Protein AF-A0A7S3F4X2-F1 (afdb_monomer)

Radius of gyration: 17.71 Å; Cα contacts (8 Å, |Δi|>4): 52; chains: 1; bounding box: 39×38×37 Å

Organism: NCBI:txid676789

pLDDT: mean 93.76, std 6.15, range [56.31, 98.5]

InterPro domains:
  IPR036928 Amidase signature (AS) superfamily [G3DSA:3.90.1300.10] (1-113)
  IPR036928 Amidase signature (AS) superfamily [SSF75304] (14-110)

Solvent-accessible surface area (backbone atoms only — not comparable to full-atom values): 7152 Å² total; per-residue (Å²): 132,56,72,41,83,74,38,46,66,55,53,73,76,57,67,66,91,64,58,92,72,50,54,61,49,51,55,50,39,47,55,49,69,71,36,60,71,60,48,52,52,52,50,56,50,40,53,54,53,26,54,53,50,53,62,72,34,51,96,79,50,79,89,86,74,71,75,56,84,63,71,84,76,61,96,81,54,55,67,74,60,47,49,54,51,47,55,52,31,43,69,53,58,43,56,32,70,68,48,75,46,90,82,86,87,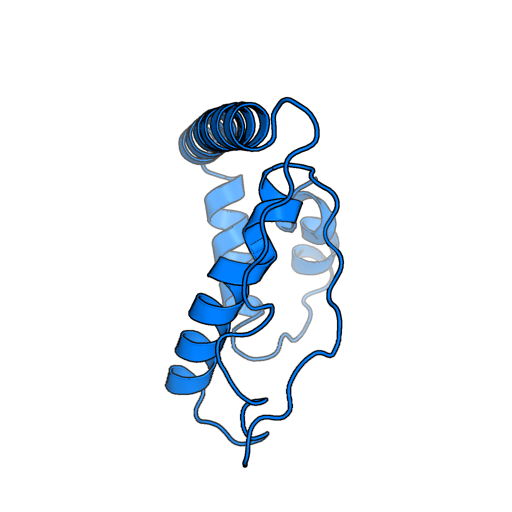76,96,83,77,85,72,84,134

Structure (mmCIF, N/CA/C/O backbone):
data_AF-A0A7S3F4X2-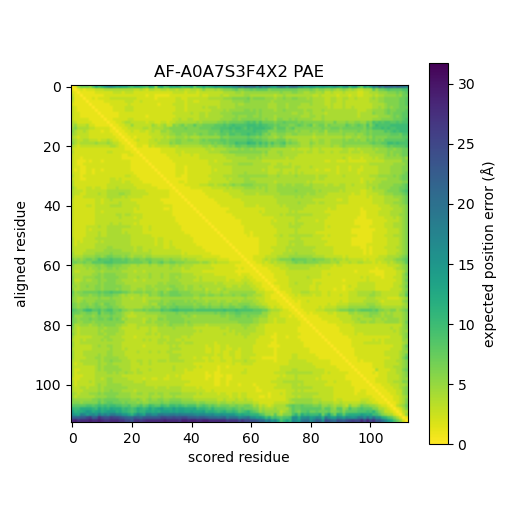F1
#
_entry.id   AF-A0A7S3F4X2-F1
#
loop_
_atom_site.group_PDB
_atom_site.id
_atom_site.type_symbol
_atom_site.label_atom_id
_atom_site.label_alt_id
_atom_site.label_comp_id
_atom_site.label_asym_id
_atom_site.label_entity_id
_atom_site.label_seq_id
_atom_site.pdbx_PDB_ins_code
_atom_site.Cartn_x
_atom_site.Cartn_y
_atom_site.Cartn_z
_atom_site.occupancy
_atom_site.B_iso_or_equiv
_atom_site.auth_seq_id
_atom_site.auth_comp_id
_atom_site.auth_asym_id
_atom_site.auth_atom_id
_atom_site.pdbx_PDB_model_num
ATOM 1 N N . ASN A 1 1 ? 12.202 4.397 -1.291 1.00 62.78 1 ASN A N 1
ATOM 2 C CA . ASN A 1 1 ? 12.490 3.972 -2.674 1.00 62.78 1 ASN A CA 1
ATOM 3 C C . ASN A 1 1 ? 11.342 3.111 -3.159 1.00 62.78 1 ASN A C 1
ATOM 5 O O . ASN A 1 1 ? 10.910 2.245 -2.411 1.00 62.78 1 ASN A O 1
ATOM 9 N N . GLU A 1 2 ? 10.812 3.423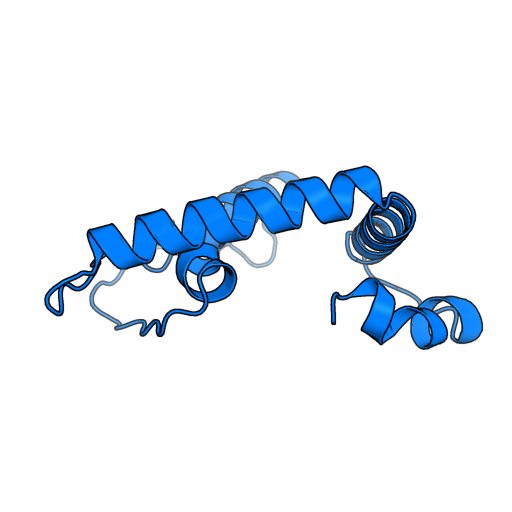 -4.342 1.00 92.69 2 GLU A N 1
ATOM 10 C CA . GLU A 1 2 ? 9.734 2.668 -5.000 1.00 92.69 2 GLU A CA 1
ATOM 11 C C . GLU A 1 2 ? 10.289 1.386 -5.649 1.00 92.69 2 GLU A C 1
ATOM 13 O O . GLU A 1 2 ? 11.497 1.282 -5.876 1.00 92.69 2 GLU A O 1
ATOM 18 N N . VAL A 1 3 ? 9.415 0.427 -5.980 1.00 94.19 3 VAL A N 1
ATOM 19 C CA . VAL A 1 3 ? 9.816 -0.933 -6.396 1.00 94.19 3 VAL A CA 1
ATOM 20 C C . VAL A 1 3 ? 10.788 -0.947 -7.582 1.00 94.19 3 VAL A C 1
ATOM 22 O O . VAL A 1 3 ? 11.791 -1.656 -7.535 1.00 94.19 3 VAL A O 1
ATOM 25 N N . TRP A 1 4 ? 10.549 -0.127 -8.612 1.00 95.81 4 TRP A N 1
ATOM 26 C CA . TRP A 1 4 ? 11.420 -0.077 -9.788 1.00 95.81 4 TRP A CA 1
ATOM 27 C C . TRP A 1 4 ? 12.813 0.444 -9.427 1.00 95.81 4 TRP A C 1
ATOM 29 O O . TRP A 1 4 ? 13.810 -0.222 -9.686 1.00 95.81 4 TRP A O 1
ATOM 39 N N . GLY A 1 5 ? 12.888 1.574 -8.718 1.00 94.06 5 GLY A N 1
ATOM 40 C CA . GLY A 1 5 ? 14.166 2.146 -8.284 1.00 94.06 5 GLY A CA 1
ATOM 41 C C . GLY A 1 5 ? 14.978 1.219 -7.370 1.00 94.06 5 GLY A C 1
ATOM 42 O O . GLY A 1 5 ? 16.200 1.314 -7.342 1.00 94.06 5 GLY A O 1
ATOM 43 N N . CYS A 1 6 ? 14.322 0.306 -6.645 1.00 95.94 6 CYS A N 1
ATOM 44 C CA . CYS A 1 6 ? 14.990 -0.717 -5.837 1.00 95.94 6 CYS A CA 1
ATOM 45 C C . CYS A 1 6 ? 15.505 -1.914 -6.645 1.00 95.94 6 CYS A C 1
ATOM 47 O O . CYS A 1 6 ? 16.517 -2.499 -6.266 1.00 95.94 6 CYS A O 1
ATOM 49 N N . HIS A 1 7 ? 14.801 -2.313 -7.705 1.00 95.88 7 HIS A N 1
ATOM 50 C CA . HIS A 1 7 ? 15.004 -3.614 -8.349 1.00 95.88 7 HIS A CA 1
ATOM 51 C C . HIS A 1 7 ? 15.411 -3.542 -9.825 1.00 95.88 7 HIS A C 1
ATOM 53 O O . HIS A 1 7 ? 15.645 -4.593 -10.414 1.00 95.88 7 HIS A O 1
ATOM 59 N N . GLN A 1 8 ? 15.549 -2.351 -10.415 1.00 95.25 8 GLN A N 1
ATOM 60 C CA . GLN A 1 8 ? 15.868 -2.180 -11.840 1.00 95.25 8 GLN A CA 1
ATOM 61 C C . GLN A 1 8 ? 17.082 -3.003 -12.301 1.00 95.25 8 GLN A C 1
ATOM 63 O O . GLN A 1 8 ? 16.953 -3.748 -13.261 1.00 95.25 8 GLN A O 1
ATOM 68 N N . CYS A 1 9 ? 18.208 -2.995 -11.574 1.00 95.88 9 CYS A N 1
ATOM 69 C CA . CYS A 1 9 ? 19.387 -3.787 -11.957 1.00 95.88 9 CYS A CA 1
ATOM 70 C C . CYS A 1 9 ? 19.096 -5.294 -11.953 1.00 95.88 9 CYS A C 1
ATOM 72 O O . CYS A 1 9 ? 19.482 -6.002 -12.873 1.00 95.88 9 CYS A O 1
ATOM 74 N N . PHE A 1 10 ? 18.367 -5.795 -10.949 1.00 95.00 10 PHE A N 1
ATOM 75 C CA . PHE A 1 10 ? 17.986 -7.209 -10.894 1.00 95.00 10 PHE A CA 1
ATOM 76 C C . PHE A 1 10 ? 17.095 -7.606 -12.077 1.00 95.00 10 PHE A C 1
ATOM 78 O O . PHE A 1 10 ? 17.255 -8.695 -12.620 1.00 95.00 10 PHE A O 1
ATOM 85 N N . VAL A 1 11 ? 16.165 -6.733 -12.467 1.00 94.75 11 VAL A N 1
ATOM 86 C CA . VAL A 1 11 ? 15.243 -6.998 -13.574 1.00 94.75 11 VAL A CA 1
ATOM 87 C C . VAL A 1 11 ? 15.953 -6.898 -14.925 1.00 94.75 11 VAL A C 1
ATOM 89 O O . VAL A 1 11 ? 15.790 -7.785 -15.753 1.00 94.75 11 VAL A O 1
ATOM 92 N N . GLU A 1 12 ? 16.740 -5.846 -15.150 1.00 94.00 12 GLU A N 1
ATOM 93 C CA . GLU A 1 12 ? 17.340 -5.555 -16.458 1.00 94.00 12 GLU A CA 1
ATOM 94 C C . GLU A 1 12 ? 18.599 -6.378 -16.740 1.00 94.00 12 GLU A C 1
ATOM 96 O O . GLU A 1 12 ? 18.800 -6.817 -17.869 1.00 94.00 12 GLU A O 1
ATOM 101 N N . GLU A 1 13 ? 19.440 -6.615 -15.732 1.00 95.81 13 GLU A N 1
ATOM 102 C CA . GLU A 1 13 ? 20.686 -7.374 -15.902 1.00 95.81 13 GLU A CA 1
ATOM 103 C C . GLU A 1 13 ? 20.486 -8.869 -15.631 1.00 95.81 13 GLU A C 1
ATOM 105 O O . GLU A 1 13 ? 21.177 -9.707 -16.210 1.00 95.81 13 GLU A O 1
ATOM 110 N N . GLY A 1 14 ? 19.560 -9.213 -14.730 1.00 93.69 14 GLY A N 1
ATOM 111 C CA . GLY A 1 14 ? 19.351 -10.585 -14.269 1.00 93.69 14 GLY A CA 1
ATOM 112 C C . GLY A 1 14 ? 18.394 -11.424 -15.116 1.00 93.69 14 GLY A C 1
ATOM 113 O O . GLY A 1 14 ? 18.332 -12.631 -14.889 1.00 93.69 14 GLY A O 1
ATOM 114 N N . ASP A 1 15 ? 17.642 -10.804 -16.034 1.00 90.00 15 ASP A N 1
ATOM 115 C CA . ASP A 1 15 ? 16.602 -11.425 -16.880 1.00 90.00 15 ASP A CA 1
ATOM 116 C C . ASP A 1 15 ? 15.789 -12.535 -16.165 1.00 90.00 15 ASP A C 1
ATOM 118 O O . ASP A 1 15 ? 15.779 -13.710 -16.561 1.00 90.00 15 ASP A O 1
ATOM 122 N N . PRO A 1 16 ? 15.155 -12.218 -15.020 1.00 94.12 16 PRO A N 1
ATOM 123 C CA . PRO A 1 16 ? 14.483 -1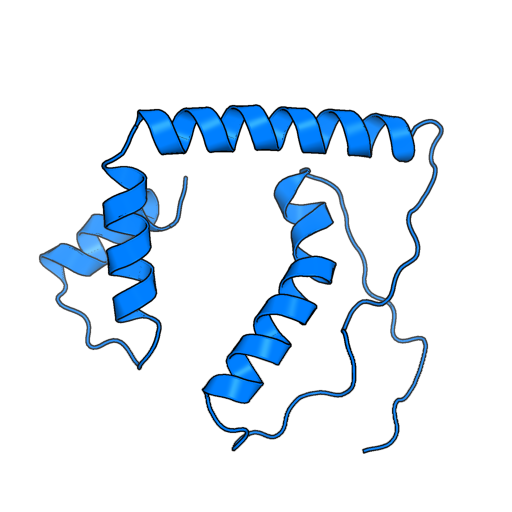3.223 -14.215 1.00 94.12 16 PRO A CA 1
ATOM 124 C C . PRO A 1 16 ? 13.200 -13.722 -14.891 1.00 94.12 16 PRO A C 1
ATOM 126 O O . PRO A 1 16 ? 12.362 -12.957 -15.367 1.00 94.12 16 PRO A O 1
ATOM 129 N N . ARG A 1 17 ? 12.962 -15.037 -14.817 1.00 95.19 17 ARG A N 1
ATOM 130 C CA . ARG A 1 17 ? 11.668 -15.622 -15.196 1.00 95.19 17 ARG A CA 1
ATOM 131 C C . ARG A 1 17 ? 10.613 -15.340 -14.130 1.00 95.19 17 ARG A C 1
ATOM 133 O O . ARG A 1 17 ? 10.542 -16.035 -13.116 1.00 95.19 17 ARG A O 1
ATOM 140 N N . PHE A 1 18 ? 9.774 -14.341 -14.380 1.00 94.19 18 PHE A N 1
ATOM 141 C CA . PHE A 1 18 ? 8.645 -14.008 -13.519 1.00 94.19 18 PHE A CA 1
ATOM 142 C C . PHE A 1 18 ? 7.403 -14.853 -13.805 1.00 94.19 18 PHE A C 1
ATOM 144 O O . PHE A 1 18 ? 7.136 -15.258 -14.935 1.00 94.19 18 PHE A O 1
ATOM 151 N N . GLY A 1 19 ? 6.615 -15.088 -12.754 1.00 89.81 19 GLY A N 1
ATOM 152 C CA . GLY A 1 19 ? 5.268 -15.624 -12.903 1.00 89.81 19 GLY A CA 1
ATOM 153 C C . GLY A 1 19 ? 4.297 -14.589 -13.496 1.00 89.81 19 GLY A C 1
ATOM 154 O O . GLY A 1 19 ? 4.588 -13.385 -13.471 1.00 89.81 19 GLY A O 1
ATOM 155 N N . PRO A 1 20 ? 3.122 -15.036 -13.974 1.00 84.12 20 PRO A N 1
ATOM 156 C CA . PRO A 1 20 ? 2.096 -14.150 -14.519 1.00 84.12 20 PRO A CA 1
ATOM 157 C C . PRO A 1 20 ? 1.694 -13.050 -13.530 1.00 84.12 20 PRO A C 1
ATOM 159 O O . PRO A 1 20 ? 1.522 -13.302 -12.333 1.00 84.12 20 PRO A O 1
ATOM 162 N N . GLY A 1 21 ? 1.535 -11.827 -14.023 1.00 86.88 21 GLY A N 1
ATOM 163 C CA . GLY A 1 21 ? 1.173 -10.645 -13.245 1.00 86.88 21 GLY A CA 1
ATOM 164 C C . GLY A 1 21 ? 2.346 -9.954 -12.546 1.00 86.88 21 GLY A C 1
ATOM 165 O O . GLY A 1 21 ? 2.179 -8.824 -12.098 1.00 86.88 21 GLY A O 1
ATOM 166 N N . ILE A 1 22 ? 3.517 -10.585 -12.401 1.00 92.56 22 ILE A N 1
ATOM 167 C CA . ILE A 1 22 ? 4.699 -9.928 -11.812 1.00 92.56 22 ILE A CA 1
ATOM 168 C C . ILE A 1 22 ? 5.499 -9.191 -12.884 1.00 92.56 22 ILE A C 1
ATOM 170 O O . ILE A 1 22 ? 5.880 -8.044 -12.656 1.00 92.56 22 ILE A O 1
ATOM 174 N N . CYS A 1 23 ? 5.693 -9.809 -14.053 1.00 91.88 23 CYS A N 1
ATOM 175 C CA . CYS A 1 23 ? 6.349 -9.163 -15.191 1.00 91.88 23 CYS A CA 1
ATOM 176 C C . CYS A 1 23 ? 5.615 -7.868 -15.574 1.00 91.88 23 CYS A C 1
ATOM 178 O O . CYS A 1 23 ? 6.209 -6.796 -15.596 1.00 91.88 23 CYS A O 1
ATOM 180 N N . GLU A 1 24 ? 4.293 -7.941 -15.723 1.00 92.81 24 GLU A N 1
ATOM 181 C CA . GLU A 1 24 ? 3.434 -6.814 -16.087 1.00 92.81 24 GLU A CA 1
ATOM 182 C C . GLU A 1 24 ? 3.469 -5.693 -15.039 1.00 92.81 24 GLU A C 1
ATOM 184 O O . GLU A 1 24 ? 3.405 -4.514 -15.383 1.00 92.81 24 GLU A O 1
ATOM 189 N N . ARG A 1 25 ? 3.603 -6.036 -13.749 1.00 93.62 25 ARG A N 1
ATOM 190 C CA . ARG A 1 25 ? 3.728 -5.043 -12.670 1.00 93.62 25 ARG A CA 1
ATOM 191 C C . ARG A 1 25 ? 5.091 -4.354 -12.673 1.00 93.62 25 ARG A C 1
ATOM 193 O O . ARG A 1 25 ? 5.140 -3.164 -12.373 1.00 93.62 25 ARG A O 1
ATOM 200 N N . PHE A 1 26 ? 6.173 -5.052 -13.021 1.00 95.88 26 PHE A N 1
ATOM 201 C CA . PHE A 1 26 ? 7.484 -4.418 -13.194 1.00 95.88 26 PHE A CA 1
ATOM 202 C C . PHE A 1 26 ? 7.521 -3.514 -14.427 1.00 95.88 26 PHE A C 1
ATOM 204 O O . PHE A 1 26 ? 7.999 -2.389 -14.308 1.00 95.88 26 PHE A O 1
ATOM 211 N N . GLU A 1 27 ? 6.944 -3.937 -15.553 1.00 94.12 27 GLU A N 1
ATOM 212 C CA . GLU A 1 27 ? 6.813 -3.090 -16.748 1.00 94.12 27 GLU A CA 1
ATOM 213 C C . GLU A 1 27 ? 5.983 -1.831 -16.463 1.00 94.12 27 GLU A C 1
ATOM 215 O O . GLU A 1 27 ? 6.385 -0.716 -16.796 1.00 94.12 27 GLU A O 1
ATOM 220 N N . MET A 1 28 ? 4.860 -1.978 -15.751 1.00 95.50 28 MET A N 1
ATOM 221 C CA . MET A 1 28 ? 4.068 -0.838 -15.285 1.00 95.50 28 MET A CA 1
ATOM 222 C C . MET A 1 28 ? 4.887 0.080 -14.370 1.00 95.50 28 MET A C 1
ATOM 224 O O . MET A 1 28 ? 4.896 1.294 -14.567 1.00 95.50 28 MET A O 1
ATOM 228 N N . ALA A 1 29 ? 5.585 -0.481 -13.379 1.00 96.19 29 ALA A N 1
ATOM 229 C CA . ALA A 1 29 ? 6.392 0.294 -12.441 1.00 96.19 29 ALA A CA 1
ATOM 230 C C . ALA A 1 29 ? 7.537 1.042 -13.140 1.00 96.19 29 ALA A C 1
ATOM 232 O O . ALA A 1 29 ? 7.805 2.189 -12.788 1.00 96.19 29 ALA A O 1
ATOM 233 N N . LYS A 1 30 ? 8.171 0.427 -14.147 1.00 96.00 30 LYS A N 1
ATOM 234 C CA . LYS A 1 30 ? 9.172 1.061 -15.012 1.00 96.00 30 LYS A CA 1
ATOM 235 C C . LYS A 1 30 ? 8.577 2.240 -15.778 1.00 96.00 30 LYS A C 1
ATOM 237 O O . LYS A 1 30 ? 9.153 3.324 -15.761 1.00 96.00 30 LYS A O 1
ATOM 242 N N . GLY A 1 31 ? 7.410 2.049 -16.398 1.00 96.38 31 GLY A N 1
ATOM 243 C CA . GLY A 1 31 ? 6.701 3.105 -17.124 1.00 96.38 31 GLY A CA 1
ATOM 244 C C . GLY A 1 31 ? 6.336 4.291 -16.230 1.00 96.38 31 GLY A C 1
ATOM 245 O O . GLY A 1 31 ? 6.622 5.431 -16.578 1.00 96.38 31 GLY A O 1
ATOM 246 N N . VAL A 1 32 ? 5.786 4.025 -15.041 1.00 96.31 32 VAL A N 1
ATOM 247 C CA . VAL A 1 32 ? 5.472 5.071 -14.053 1.00 96.31 32 VAL A CA 1
ATOM 248 C C . VAL A 1 32 ? 6.738 5.786 -13.585 1.00 96.31 32 VAL A C 1
ATOM 250 O O . VAL A 1 32 ? 6.751 7.008 -13.512 1.00 96.31 32 VAL A O 1
ATOM 253 N N . ALA A 1 33 ? 7.815 5.054 -13.291 1.00 94.69 33 ALA A N 1
ATOM 254 C CA . ALA A 1 33 ? 9.071 5.652 -12.838 1.00 94.69 33 ALA A CA 1
ATOM 255 C C . ALA A 1 33 ? 9.725 6.556 -13.897 1.00 94.69 33 ALA A C 1
ATOM 257 O O . ALA A 1 33 ? 10.448 7.482 -13.534 1.00 94.69 33 ALA A O 1
ATOM 258 N N . ALA A 1 34 ? 9.475 6.298 -15.183 1.00 95.81 34 ALA A N 1
ATOM 259 C CA . ALA A 1 34 ? 9.945 7.136 -16.281 1.00 95.81 34 ALA A CA 1
ATOM 260 C C . ALA A 1 34 ? 9.100 8.415 -16.477 1.00 95.81 34 ALA A C 1
ATOM 262 O O . ALA A 1 34 ? 9.585 9.373 -17.080 1.00 95.81 34 ALA A O 1
ATOM 263 N N . ASP A 1 35 ? 7.866 8.459 -15.964 1.00 97.19 35 ASP A N 1
ATOM 264 C CA . ASP A 1 35 ? 6.948 9.597 -16.081 1.00 97.19 35 ASP A CA 1
ATOM 265 C C . ASP A 1 35 ? 6.994 10.479 -14.821 1.00 97.19 35 ASP A C 1
ATOM 267 O O . ASP A 1 35 ? 6.199 10.350 -13.885 1.00 97.19 35 ASP A O 1
ATOM 271 N N . GLN A 1 36 ? 7.971 11.393 -14.784 1.00 95.50 36 GLN A N 1
ATOM 272 C CA . GLN A 1 36 ? 8.188 12.261 -13.624 1.00 95.50 36 GLN A CA 1
ATOM 273 C C . GLN A 1 36 ? 6.954 13.108 -13.243 1.00 95.50 36 GLN A C 1
ATOM 275 O O . GLN A 1 36 ? 6.659 13.180 -12.047 1.00 95.50 36 GLN A O 1
ATOM 280 N N . PRO A 1 37 ? 6.211 13.735 -14.181 1.00 97.69 37 PRO A N 1
ATOM 281 C CA . PRO A 1 37 ? 4.964 14.428 -13.854 1.00 97.69 37 PRO A CA 1
ATOM 282 C C . PRO A 1 37 ? 3.951 13.561 -13.097 1.00 97.69 37 PRO A C 1
ATOM 284 O O . PRO A 1 37 ? 3.429 14.002 -12.071 1.00 97.69 37 PRO A O 1
ATOM 287 N N . VAL A 1 38 ? 3.717 12.322 -13.544 1.00 96.50 38 VAL A N 1
ATOM 288 C CA . VAL A 1 38 ? 2.795 11.388 -12.875 1.00 96.50 38 VAL A CA 1
ATOM 289 C C . VAL A 1 38 ? 3.278 11.047 -11.464 1.00 96.50 38 VAL A C 1
ATOM 291 O O . VAL A 1 38 ? 2.482 11.011 -10.521 1.00 96.50 38 VAL A O 1
ATOM 294 N N . VAL A 1 39 ? 4.585 10.833 -11.288 1.00 96.38 39 VAL A N 1
ATOM 295 C CA . VAL A 1 39 ? 5.181 10.556 -9.972 1.00 96.38 39 VAL A CA 1
ATOM 296 C C . VAL A 1 39 ? 4.980 11.728 -9.010 1.00 96.38 39 VAL A C 1
ATOM 298 O O . VAL A 1 39 ? 4.596 11.514 -7.856 1.00 96.38 39 VAL A O 1
ATOM 301 N N . GLU A 1 40 ? 5.216 12.961 -9.457 1.00 97.44 40 GLU A N 1
ATOM 302 C CA . GLU A 1 40 ? 5.044 14.147 -8.612 1.00 97.44 40 GLU A CA 1
ATOM 303 C C . GLU A 1 40 ? 3.574 14.411 -8.268 1.00 97.44 40 GLU A C 1
ATOM 305 O O . GLU A 1 40 ? 3.261 14.707 -7.110 1.00 97.44 40 GLU A O 1
ATOM 310 N N . GLU A 1 41 ? 2.650 14.214 -9.214 1.00 98.06 41 GLU A N 1
ATOM 311 C CA . GLU A 1 41 ? 1.211 14.297 -8.939 1.00 98.06 41 GLU A CA 1
ATOM 312 C C . GLU A 1 41 ? 0.788 13.269 -7.877 1.00 98.06 41 GLU A C 1
ATOM 314 O O . GLU A 1 41 ? 0.117 13.607 -6.895 1.00 98.06 41 GLU A O 1
ATOM 319 N N . ALA A 1 42 ? 1.224 12.015 -8.024 1.00 97.06 42 ALA A N 1
ATOM 320 C CA . ALA A 1 42 ? 0.914 10.952 -7.074 1.00 97.06 42 ALA A CA 1
ATOM 321 C C . ALA A 1 42 ? 1.479 11.244 -5.672 1.00 97.06 42 ALA A C 1
ATOM 323 O O . ALA A 1 42 ? 0.797 11.005 -4.670 1.00 97.06 42 ALA A O 1
ATOM 324 N N . ARG A 1 43 ? 2.692 11.809 -5.582 1.00 97.12 43 ARG A N 1
ATOM 325 C CA . ARG A 1 43 ? 3.297 12.250 -4.313 1.00 97.12 43 ARG A CA 1
ATOM 326 C C . ARG A 1 43 ? 2.483 13.362 -3.659 1.00 97.12 43 ARG A C 1
ATOM 328 O O . ARG A 1 43 ? 2.134 13.235 -2.488 1.00 97.12 43 ARG A O 1
ATOM 335 N N . ALA A 1 44 ? 2.118 14.404 -4.406 1.00 98.25 44 ALA A N 1
ATOM 336 C CA . ALA A 1 44 ? 1.298 15.499 -3.887 1.00 98.25 44 ALA A CA 1
ATOM 337 C C . ALA A 1 44 ? -0.073 15.003 -3.390 1.00 98.25 44 ALA A C 1
ATOM 339 O O . ALA A 1 44 ? -0.554 15.391 -2.318 1.00 98.25 44 ALA A O 1
ATOM 340 N N . ARG A 1 45 ? -0.685 14.073 -4.131 1.00 98.31 45 ARG A N 1
ATOM 341 C CA . ARG A 1 45 ? -1.940 13.433 -3.732 1.00 98.31 45 ARG A CA 1
ATOM 342 C C . ARG A 1 45 ? -1.781 12.598 -2.462 1.00 98.31 45 ARG A C 1
ATOM 344 O O . ARG A 1 45 ? -2.658 12.659 -1.600 1.00 98.31 45 ARG A O 1
ATOM 351 N N . ARG A 1 46 ? -0.676 11.862 -2.307 1.00 98.06 46 ARG A N 1
ATOM 352 C CA . ARG A 1 46 ? -0.374 11.118 -1.074 1.00 98.06 46 ARG A CA 1
ATOM 353 C C . ARG A 1 46 ? -0.298 12.048 0.135 1.00 98.06 46 ARG A C 1
ATOM 355 O O . ARG A 1 46 ? -0.932 11.750 1.143 1.00 98.06 46 ARG A O 1
ATOM 362 N N . GLU A 1 47 ? 0.396 13.180 0.033 1.00 98.38 47 GLU A N 1
ATOM 363 C CA . GLU A 1 47 ? 0.487 14.133 1.150 1.00 98.38 47 GLU A CA 1
ATOM 364 C C . GLU A 1 47 ? -0.883 14.732 1.511 1.00 98.38 47 GLU A C 1
ATOM 366 O O . GLU A 1 47 ? -1.209 14.883 2.688 1.00 98.38 47 GLU A O 1
ATOM 371 N N . THR A 1 48 ? -1.743 14.972 0.516 1.00 98.50 48 THR A N 1
ATOM 372 C CA . THR A 1 48 ? -3.131 15.408 0.754 1.00 98.50 48 THR A CA 1
ATOM 373 C C . THR A 1 48 ? -3.940 14.354 1.518 1.00 98.50 48 THR A C 1
ATOM 375 O O . THR A 1 48 ? -4.671 14.677 2.457 1.00 98.50 48 THR A O 1
ATOM 378 N N . ILE A 1 49 ? -3.816 13.078 1.135 1.00 98.38 49 ILE A N 1
ATOM 379 C CA . ILE A 1 49 ? -4.497 11.963 1.808 1.00 98.38 49 ILE A CA 1
ATOM 380 C C . ILE A 1 49 ? -3.983 11.813 3.244 1.00 98.38 49 ILE A C 1
ATOM 382 O O . ILE A 1 49 ? -4.787 11.667 4.166 1.00 98.38 49 ILE A O 1
ATOM 386 N N . ARG A 1 50 ? -2.664 11.905 3.439 1.00 98.38 50 ARG A N 1
ATOM 387 C CA . ARG A 1 50 ? -2.026 11.839 4.754 1.00 98.38 50 ARG A CA 1
ATOM 388 C C . ARG A 1 50 ? -2.538 12.935 5.685 1.00 98.38 50 ARG A C 1
ATOM 390 O O . ARG A 1 50 ? -3.039 12.618 6.756 1.00 98.38 50 ARG A O 1
ATOM 397 N N . ALA A 1 51 ? -2.519 14.193 5.241 1.00 98.31 51 ALA A N 1
ATOM 398 C CA . ALA A 1 51 ? -3.008 15.319 6.036 1.00 98.31 51 ALA A CA 1
ATOM 399 C C . ALA A 1 51 ? -4.481 15.145 6.448 1.00 98.31 51 ALA A C 1
ATOM 401 O O . ALA A 1 51 ? -4.862 15.443 7.581 1.00 98.31 51 ALA A O 1
ATOM 402 N N . ARG A 1 52 ? -5.317 14.612 5.547 1.00 98.25 52 ARG A N 1
ATOM 403 C CA . ARG A 1 52 ? -6.713 14.286 5.864 1.00 98.25 52 ARG A CA 1
ATOM 404 C C . ARG A 1 52 ? -6.820 13.198 6.933 1.00 98.25 52 ARG A C 1
ATOM 406 O O . ARG A 1 52 ? -7.655 13.320 7.825 1.00 98.25 52 ARG A O 1
ATOM 413 N N . MET A 1 53 ? -6.024 12.136 6.834 1.00 98.00 53 MET A N 1
ATOM 414 C CA . MET A 1 53 ? -6.038 11.050 7.816 1.00 98.00 53 MET A CA 1
ATOM 415 C C . MET A 1 53 ? -5.532 11.503 9.186 1.00 98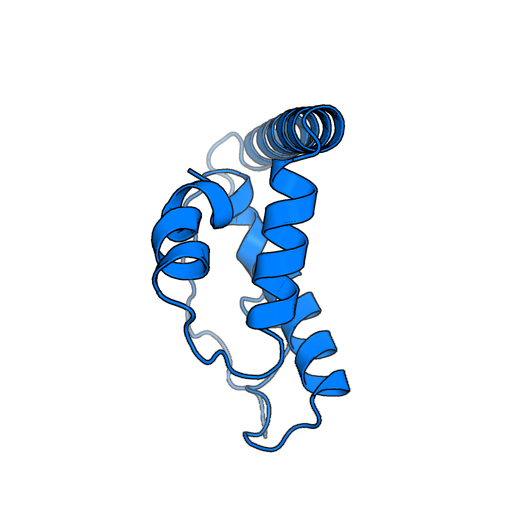.00 53 MET A C 1
ATOM 417 O O . MET A 1 53 ? -6.163 11.172 10.186 1.00 98.00 53 MET A O 1
ATOM 421 N N . ASP A 1 54 ? -4.476 12.316 9.235 1.00 97.75 54 ASP A N 1
ATOM 422 C CA . ASP A 1 54 ? -3.958 12.889 10.482 1.00 97.75 54 ASP A CA 1
ATOM 423 C C . ASP A 1 54 ? -5.021 13.747 11.185 1.00 97.75 54 ASP A C 1
ATOM 425 O O . ASP A 1 54 ? -5.214 13.639 12.395 1.00 97.75 54 ASP A O 1
ATOM 429 N N . ALA A 1 55 ? -5.776 14.548 10.424 1.00 98.19 55 ALA A N 1
ATOM 430 C CA . ALA A 1 55 ? -6.881 15.338 10.964 1.00 98.19 55 ALA A CA 1
ATOM 431 C C . ALA A 1 55 ? -8.040 14.464 11.478 1.00 98.19 55 ALA A C 1
ATOM 433 O O . ALA A 1 55 ? -8.611 14.758 12.525 1.00 98.19 55 ALA A O 1
ATOM 434 N N . LEU A 1 56 ? -8.385 13.384 10.765 1.00 98.00 56 LEU A N 1
ATOM 435 C CA . LEU A 1 56 ? -9.435 12.444 11.181 1.00 98.00 56 LEU A CA 1
ATOM 436 C C . LEU A 1 56 ? -9.070 11.674 12.457 1.00 98.00 56 LEU A C 1
ATOM 438 O O . LEU A 1 56 ? -9.957 11.343 13.240 1.00 98.00 56 LEU A O 1
ATOM 442 N N . LEU A 1 57 ? -7.784 11.381 12.653 1.00 97.75 57 LEU A N 1
ATOM 443 C CA . LEU A 1 57 ? -7.268 10.624 13.798 1.00 97.75 57 LEU A CA 1
ATOM 444 C C . LEU A 1 57 ? -6.755 11.524 14.936 1.00 97.75 57 LEU A C 1
ATOM 446 O O . LEU A 1 57 ? -6.211 11.036 15.932 1.00 97.75 57 LEU A O 1
ATOM 450 N N . ALA A 1 58 ? -6.931 12.841 14.810 1.00 97.62 58 ALA A N 1
ATOM 451 C CA . ALA A 1 58 ? -6.504 13.807 15.810 1.00 97.62 58 ALA A CA 1
ATOM 452 C C . ALA A 1 58 ? -7.138 13.526 17.185 1.00 97.62 58 ALA A C 1
ATOM 454 O O . ALA A 1 58 ? -8.240 12.991 17.300 1.00 97.62 58 ALA A O 1
ATOM 455 N N . GLY A 1 59 ? -6.428 13.894 18.254 1.00 97.25 59 GLY A N 1
ATOM 456 C CA . GLY A 1 59 ? -6.906 13.674 19.624 1.00 97.25 59 GLY A CA 1
ATOM 457 C C . GLY A 1 59 ? -6.842 12.217 20.096 1.00 97.25 59 GLY A C 1
ATOM 458 O O . GLY A 1 59 ? -7.489 11.877 21.081 1.00 97.25 59 GLY A O 1
ATOM 459 N N . GLY A 1 60 ? -6.067 11.361 19.418 1.00 96.00 60 GLY A N 1
ATOM 460 C CA . GLY A 1 60 ? -5.896 9.953 19.794 1.00 96.00 60 GLY A CA 1
ATOM 461 C C . GLY A 1 60 ? -7.038 9.048 19.331 1.00 96.00 60 GLY A C 1
ATOM 462 O O . GLY A 1 60 ? -7.229 7.970 19.892 1.00 96.00 60 GLY A O 1
ATOM 463 N N . ALA A 1 61 ? -7.808 9.481 18.330 1.00 97.81 61 ALA A N 1
ATOM 464 C CA . ALA A 1 61 ? -8.843 8.652 17.737 1.00 97.81 61 ALA A CA 1
ATOM 465 C C . ALA A 1 61 ? -8.233 7.453 16.993 1.00 97.81 61 ALA A C 1
ATOM 467 O O . ALA A 1 61 ? -7.119 7.505 16.471 1.00 97.81 61 ALA A O 1
ATOM 468 N N . VAL A 1 62 ? -8.992 6.360 16.933 1.00 96.81 62 VAL A N 1
ATOM 469 C CA . VAL A 1 62 ? -8.612 5.130 16.234 1.00 96.81 62 VAL A CA 1
ATOM 470 C C . VAL A 1 62 ? -9.687 4.803 15.208 1.00 96.81 62 VAL A C 1
ATOM 472 O O . VAL A 1 62 ? -10.879 4.848 15.512 1.00 96.81 62 VAL A O 1
ATOM 475 N N . LEU A 1 63 ? -9.266 4.441 13.997 1.00 96.31 63 LEU A N 1
ATOM 476 C CA . LEU A 1 63 ? -10.157 3.903 12.978 1.00 96.31 63 LEU A CA 1
ATOM 477 C C . LEU A 1 63 ? -10.280 2.386 13.154 1.00 96.31 63 LEU A C 1
ATOM 479 O O . LEU A 1 63 ? -9.319 1.652 12.934 1.00 96.31 63 LEU A O 1
ATOM 483 N N . ALA A 1 64 ? -11.473 1.924 13.522 1.00 95.56 64 ALA A N 1
ATOM 484 C CA . ALA A 1 64 ? -11.818 0.508 13.522 1.00 95.56 64 ALA A CA 1
ATOM 485 C C . ALA A 1 64 ? -12.514 0.146 12.204 1.00 95.56 64 ALA A C 1
ATOM 487 O O . ALA A 1 64 ? -13.536 0.731 11.848 1.00 95.56 64 ALA A O 1
ATOM 488 N N . MET A 1 65 ? -11.956 -0.820 11.478 1.00 95.00 65 MET A N 1
ATOM 489 C CA . MET A 1 65 ? -12.468 -1.285 10.189 1.00 95.00 65 MET A CA 1
ATOM 490 C C . MET A 1 65 ? -12.137 -2.769 9.980 1.00 95.00 65 MET A C 1
ATOM 492 O O . MET A 1 65 ? -11.222 -3.279 10.631 1.00 95.00 65 MET A O 1
ATOM 496 N N . PRO A 1 66 ? -12.842 -3.478 9.081 1.00 93.62 66 PRO A N 1
ATOM 497 C CA . PRO A 1 66 ? -12.477 -4.843 8.713 1.00 93.62 66 PRO A CA 1
ATOM 498 C C . PRO A 1 66 ? -11.056 -4.930 8.134 1.00 93.62 66 PRO A C 1
ATOM 500 O O . PRO A 1 66 ? -10.655 -4.091 7.330 1.00 93.62 66 PRO A O 1
ATOM 503 N N . THR A 1 67 ? -10.318 -5.983 8.496 1.00 93.62 67 THR A N 1
ATOM 504 C CA . THR A 1 67 ? -8.974 -6.270 7.954 1.00 93.62 67 THR A CA 1
ATOM 505 C C . THR A 1 67 ? -9.016 -6.853 6.538 1.00 93.62 67 THR A C 1
ATOM 507 O O . THR A 1 67 ? -8.105 -6.628 5.745 1.00 93.62 67 THR A O 1
ATOM 510 N N . ALA A 1 68 ? -10.053 -7.629 6.222 1.00 93.69 68 ALA A N 1
ATOM 511 C CA . ALA A 1 68 ? -10.201 -8.341 4.959 1.00 93.69 68 ALA A CA 1
ATOM 512 C C . ALA A 1 68 ? -11.631 -8.174 4.422 1.00 93.69 68 ALA A C 1
ATOM 514 O O . ALA A 1 68 ? -12.561 -7.996 5.210 1.00 93.69 68 ALA A O 1
ATOM 515 N N . PRO A 1 69 ? -11.828 -8.244 3.093 1.00 92.56 69 PRO A N 1
ATOM 516 C CA . PRO A 1 69 ? -13.150 -8.101 2.489 1.00 92.56 69 PRO A CA 1
ATOM 517 C C . PRO A 1 69 ? -14.031 -9.353 2.646 1.00 92.56 69 PRO A C 1
ATOM 519 O O . PRO A 1 69 ? -15.198 -9.314 2.266 1.00 92.56 69 PRO A O 1
ATOM 522 N N . GLY A 1 70 ? -13.483 -10.458 3.157 1.00 90.81 70 G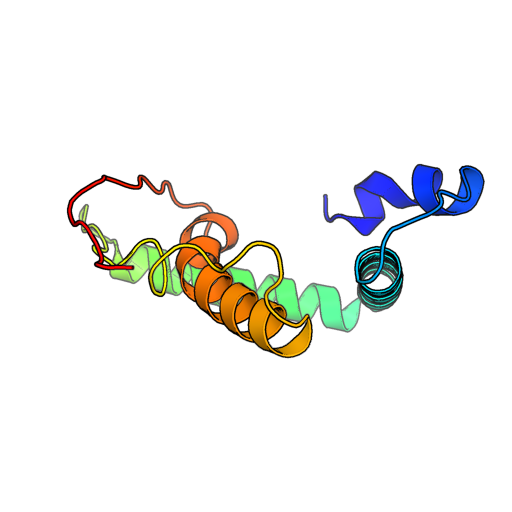LY A N 1
ATOM 523 C CA . GLY A 1 70 ? -14.175 -11.728 3.360 1.00 90.81 70 GLY A CA 1
ATOM 524 C C . GLY A 1 70 ? -13.208 -12.844 3.759 1.00 90.81 70 GLY A C 1
ATOM 525 O O . GLY A 1 70 ? -12.073 -12.567 4.159 1.00 90.81 70 GLY A O 1
ATOM 526 N N . ALA A 1 71 ? -13.669 -14.091 3.630 1.00 91.00 71 ALA A N 1
ATOM 527 C CA . ALA A 1 71 ? -12.861 -15.289 3.838 1.00 91.00 71 ALA A CA 1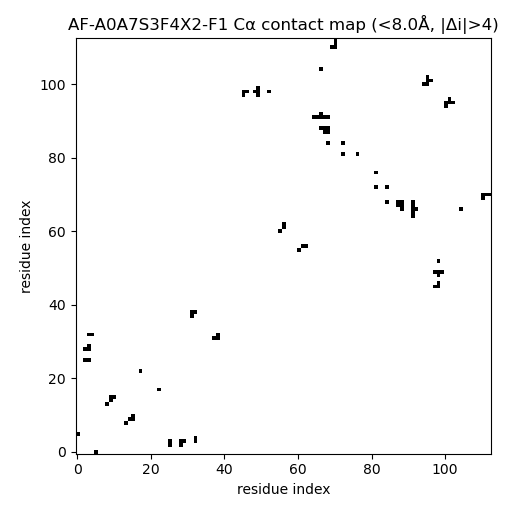
ATOM 528 C C . ALA A 1 71 ? -11.671 -15.356 2.865 1.00 91.00 71 ALA A C 1
ATOM 530 O O . ALA A 1 71 ? -11.664 -14.726 1.803 1.00 91.00 71 ALA A O 1
ATOM 531 N N . ALA A 1 72 ? -10.657 -16.145 3.225 1.00 91.56 72 ALA A N 1
ATOM 532 C CA . ALA A 1 72 ? -9.512 -16.379 2.355 1.00 91.56 72 ALA A CA 1
ATOM 533 C C . ALA A 1 72 ? -9.965 -16.993 1.012 1.00 91.56 72 ALA A C 1
ATOM 535 O O . ALA A 1 72 ? -10.756 -17.936 1.009 1.00 91.56 72 ALA A O 1
ATOM 536 N N . PRO A 1 73 ? -9.463 -16.499 -0.135 1.00 92.19 73 PRO A N 1
ATOM 537 C CA . PRO A 1 73 ? -9.862 -17.018 -1.433 1.00 92.19 73 PRO A CA 1
ATOM 538 C C . PRO A 1 73 ? -9.332 -18.442 -1.631 1.00 92.19 73 PRO A C 1
ATOM 540 O O . PRO A 1 73 ? -8.254 -18.798 -1.143 1.00 92.19 73 PRO A O 1
ATOM 543 N N . LEU A 1 74 ? -10.059 -19.247 -2.409 1.00 93.62 74 LEU A N 1
ATOM 544 C CA . LEU A 1 74 ? -9.621 -20.590 -2.786 1.00 93.62 74 LEU A CA 1
ATOM 545 C C . LEU A 1 74 ? -8.282 -20.543 -3.535 1.00 93.62 74 LEU A C 1
ATOM 547 O O . LEU A 1 74 ? -8.035 -19.661 -4.357 1.00 93.62 74 LEU A O 1
ATOM 551 N N . LYS A 1 75 ? -7.432 -21.557 -3.323 1.00 92.06 75 LYS A N 1
ATOM 552 C CA . LYS A 1 75 ? -6.116 -21.658 -3.986 1.00 92.06 75 LYS A CA 1
ATOM 553 C C . LYS A 1 75 ? -6.201 -21.648 -5.516 1.00 92.06 75 LYS A C 1
ATOM 555 O O . LYS A 1 75 ? -5.260 -21.218 -6.170 1.00 92.06 75 LYS A O 1
ATOM 560 N N . GLN A 1 76 ? -7.303 -22.153 -6.067 1.00 93.50 76 GLN A N 1
ATOM 561 C CA . GLN A 1 76 ? -7.544 -22.277 -7.508 1.00 93.50 76 GLN A CA 1
ATOM 562 C C . GLN A 1 76 ? -8.547 -21.235 -8.023 1.00 93.50 76 GLN A C 1
ATOM 564 O O . GLN A 1 76 ? -9.134 -21.427 -9.085 1.00 93.50 76 GLN A O 1
ATOM 569 N N . LEU A 1 77 ? -8.770 -20.149 -7.272 1.00 93.12 77 LEU A N 1
ATOM 570 C CA . LEU A 1 77 ? -9.660 -19.079 -7.706 1.00 93.12 77 LEU A CA 1
ATOM 571 C C . LEU A 1 77 ? -9.171 -18.509 -9.054 1.00 93.12 77 LEU A C 1
ATOM 573 O O . LEU A 1 77 ? -7.975 -18.219 -9.180 1.00 93.12 77 LEU A O 1
ATOM 577 N N . PRO A 1 78 ? -10.055 -18.334 -10.055 1.00 93.94 78 PRO A N 1
ATOM 578 C CA . PRO A 1 78 ? -9.671 -17.769 -11.341 1.00 93.94 78 PRO A CA 1
ATOM 579 C C . PRO A 1 78 ? -8.978 -16.413 -11.185 1.00 93.94 78 PRO A C 1
ATOM 581 O O . PRO A 1 78 ? -9.380 -15.590 -10.363 1.00 93.94 78 PRO A O 1
ATOM 584 N N . THR A 1 79 ? -7.959 -16.144 -12.006 1.00 89.50 79 THR A N 1
ATOM 585 C CA . THR A 1 79 ? -7.123 -14.935 -11.887 1.00 89.50 79 THR A CA 1
ATOM 586 C C . THR A 1 79 ? -7.938 -13.643 -11.858 1.00 89.50 79 THR A C 1
ATOM 588 O O . THR A 1 79 ? -7.646 -12.763 -11.055 1.00 89.50 79 THR A O 1
ATOM 591 N N . VAL A 1 80 ? -8.977 -13.531 -12.691 1.00 91.06 80 VAL A N 1
ATOM 592 C CA . VAL A 1 80 ? -9.832 -12.334 -12.748 1.00 91.06 80 VAL A CA 1
ATOM 593 C C . VAL A 1 80 ? -10.567 -12.084 -11.427 1.00 91.06 80 VAL A C 1
ATOM 595 O O . VAL A 1 80 ? -10.601 -10.957 -10.940 1.00 91.06 80 VAL A O 1
ATOM 598 N N . GLU A 1 81 ? -11.089 -13.136 -10.800 1.00 93.69 81 GLU A N 1
ATOM 599 C CA . GLU A 1 81 ? -11.763 -13.050 -9.503 1.00 93.69 81 GLU A CA 1
ATOM 600 C C . GLU A 1 81 ? -10.761 -12.778 -8.378 1.00 93.69 81 GLU A C 1
ATOM 602 O O . GLU A 1 81 ? -11.026 -11.990 -7.467 1.00 93.69 81 GLU A O 1
ATOM 607 N N . LEU A 1 82 ? -9.569 -13.370 -8.475 1.00 92.62 82 LEU A N 1
ATOM 608 C CA . LEU A 1 82 ? -8.491 -13.146 -7.524 1.00 92.62 82 LEU A CA 1
ATOM 609 C C . LEU A 1 82 ? -7.974 -11.701 -7.562 1.00 92.62 82 LEU A C 1
ATOM 611 O O . LEU A 1 82 ? -7.683 -11.140 -6.507 1.00 92.62 82 LEU A O 1
ATOM 615 N N . GLU A 1 83 ? -7.897 -11.069 -8.735 1.00 91.75 83 GLU A N 1
ATOM 616 C CA . GLU A 1 83 ? -7.557 -9.645 -8.840 1.00 91.75 83 GLU A CA 1
ATOM 617 C C . GLU A 1 83 ? -8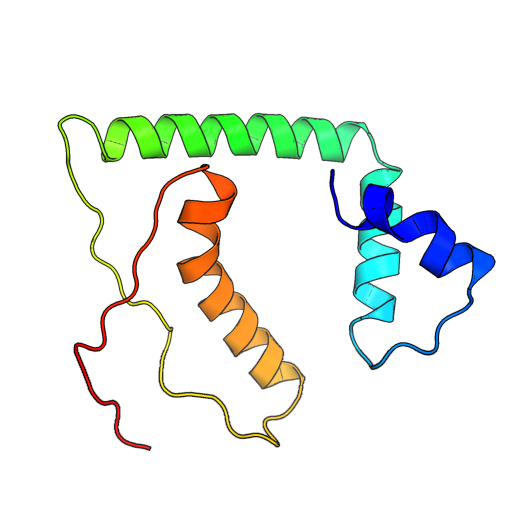.647 -8.755 -8.222 1.00 91.75 83 GLU A C 1
ATOM 619 O O . GLU A 1 83 ? -8.314 -7.839 -7.472 1.00 91.75 83 GLU A O 1
ATOM 624 N N . VAL A 1 84 ? -9.938 -9.067 -8.406 1.00 94.38 84 VAL A N 1
ATOM 625 C CA . VAL A 1 84 ? -11.032 -8.344 -7.720 1.00 94.38 84 VAL A CA 1
ATOM 626 C C . VAL A 1 84 ? -10.892 -8.446 -6.198 1.00 94.38 84 VAL A C 1
ATOM 628 O O . VAL A 1 84 ? -11.007 -7.438 -5.491 1.00 94.38 84 VAL A O 1
ATOM 631 N N . TYR A 1 85 ? -10.615 -9.645 -5.681 1.00 94.94 85 TYR A N 1
ATOM 632 C CA . TYR A 1 85 ? -10.376 -9.853 -4.253 1.00 94.94 85 TYR A CA 1
ATOM 633 C C . TYR A 1 85 ? -9.154 -9.058 -3.761 1.00 94.94 85 TYR A C 1
ATOM 635 O O . TYR A 1 85 ? -9.237 -8.371 -2.740 1.00 94.94 85 TYR A O 1
ATOM 643 N N . ARG A 1 86 ? -8.043 -9.075 -4.515 1.00 93.31 86 ARG A N 1
ATOM 644 C CA . ARG A 1 86 ? -6.826 -8.299 -4.216 1.00 93.31 86 ARG A CA 1
ATOM 645 C C . ARG A 1 86 ? -7.085 -6.799 -4.179 1.00 93.31 86 ARG A C 1
ATOM 647 O O . ARG A 1 86 ? -6.625 -6.150 -3.247 1.00 93.31 86 ARG A O 1
ATOM 654 N N . THR A 1 87 ? -7.836 -6.242 -5.130 1.00 94.94 87 THR A N 1
ATOM 655 C CA . THR A 1 87 ? -8.180 -4.812 -5.134 1.00 94.94 87 THR A CA 1
ATOM 656 C C . THR A 1 87 ? -8.966 -4.423 -3.884 1.00 94.94 87 THR A C 1
ATOM 658 O O . THR A 1 87 ? -8.656 -3.416 -3.249 1.00 94.94 87 THR A O 1
ATOM 661 N N . ARG A 1 88 ? -9.954 -5.237 -3.488 1.00 96.44 88 ARG A N 1
ATOM 662 C CA . ARG A 1 88 ? -10.742 -4.996 -2.268 1.00 96.44 88 ARG A CA 1
ATOM 663 C C . ARG A 1 88 ? -9.893 -5.105 -1.005 1.00 96.44 88 ARG A C 1
ATOM 665 O O . ARG A 1 88 ? -10.009 -4.263 -0.123 1.00 96.44 88 ARG A O 1
ATOM 672 N N . MET A 1 89 ? -9.030 -6.116 -0.931 1.00 95.75 89 MET A N 1
ATOM 673 C CA . MET A 1 89 ? -8.093 -6.287 0.179 1.00 95.75 89 MET A CA 1
ATOM 674 C C . MET A 1 89 ? -7.138 -5.095 0.284 1.00 95.75 89 MET A C 1
ATOM 676 O O . MET A 1 89 ? -7.004 -4.519 1.359 1.00 95.75 89 MET A O 1
ATOM 680 N N . LEU A 1 90 ? -6.540 -4.675 -0.834 1.00 95.62 90 LEU A N 1
ATOM 681 C CA . LEU A 1 90 ? -5.611 -3.551 -0.862 1.00 95.62 90 LEU A CA 1
ATOM 682 C C . LEU A 1 90 ? -6.278 -2.253 -0.400 1.00 95.62 90 LEU A C 1
ATOM 684 O O . LEU A 1 90 ? -5.660 -1.514 0.353 1.00 95.62 90 LEU A O 1
ATOM 688 N N . ALA A 1 91 ? -7.539 -2.003 -0.766 1.00 95.06 91 ALA A N 1
ATOM 689 C CA . ALA A 1 91 ? -8.275 -0.823 -0.306 1.00 95.06 91 ALA A CA 1
ATOM 690 C C . ALA A 1 91 ? -8.415 -0.749 1.229 1.00 95.06 91 ALA A C 1
ATOM 692 O O . ALA A 1 91 ? -8.499 0.348 1.779 1.00 95.06 91 ALA A O 1
ATOM 693 N N . LEU A 1 92 ? -8.420 -1.895 1.919 1.00 95.38 92 LEU A N 1
ATOM 694 C CA . LEU A 1 92 ? -8.464 -1.961 3.382 1.00 95.38 92 LEU A CA 1
ATOM 695 C C . LEU A 1 92 ? -7.068 -1.838 4.003 1.00 95.38 92 LEU A C 1
ATOM 697 O O . LEU A 1 92 ? -6.902 -1.188 5.031 1.00 95.38 92 LEU A O 1
ATOM 701 N N . THR A 1 93 ? -6.052 -2.447 3.387 1.00 94.12 93 THR A N 1
ATOM 702 C CA . THR A 1 93 ? -4.708 -2.550 3.976 1.00 94.12 93 THR A CA 1
ATOM 703 C C . THR A 1 93 ? -3.750 -1.439 3.550 1.00 94.12 93 THR A C 1
ATOM 705 O O . THR A 1 93 ? -2.726 -1.236 4.197 1.00 94.12 93 THR A O 1
AT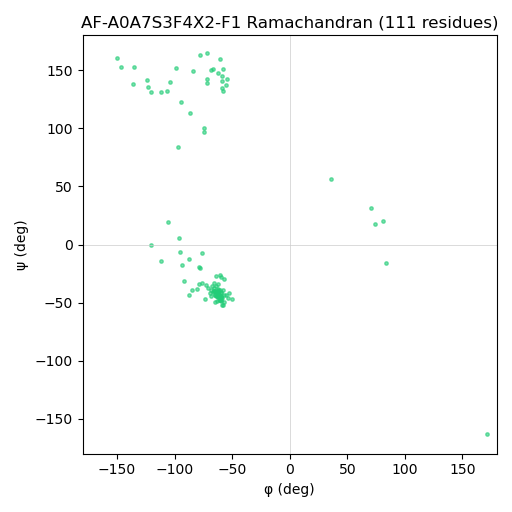OM 708 N N . SER A 1 94 ? -4.035 -0.710 2.467 1.00 95.56 94 SER A N 1
ATOM 709 C CA . SER A 1 94 ? -3.134 0.330 1.957 1.00 95.56 94 SER A CA 1
ATOM 710 C C . SER A 1 94 ? -3.206 1.629 2.750 1.00 95.56 94 SER A C 1
ATOM 712 O O . SER A 1 94 ? -2.283 2.428 2.650 1.00 95.56 94 SER A O 1
ATOM 714 N N . VAL A 1 95 ? -4.280 1.868 3.510 1.00 95.12 95 VAL A N 1
ATOM 715 C CA . VAL A 1 95 ? -4.523 3.151 4.193 1.00 95.12 95 VAL A CA 1
ATOM 716 C C . VAL A 1 95 ? -3.368 3.506 5.128 1.00 95.12 95 VAL A C 1
ATOM 718 O O . VAL A 1 95 ? -2.799 4.590 5.020 1.00 95.12 95 VAL A O 1
ATOM 721 N N . ALA A 1 96 ? -2.980 2.584 6.010 1.00 95.62 96 ALA A N 1
ATOM 722 C CA . ALA A 1 96 ? -1.930 2.841 6.986 1.00 95.62 96 ALA A CA 1
ATOM 723 C C . ALA A 1 96 ? -0.551 2.996 6.332 1.00 95.62 96 ALA A C 1
ATOM 725 O O . ALA A 1 96 ? 0.165 3.950 6.626 1.00 95.62 96 ALA A O 1
ATOM 726 N N . GLY A 1 97 ? -0.214 2.116 5.382 1.00 94.75 97 GLY A N 1
ATOM 727 C CA . GLY A 1 97 ? 1.052 2.184 4.647 1.00 94.75 97 GLY A CA 1
ATOM 728 C C . GLY A 1 97 ? 1.192 3.460 3.811 1.00 94.75 97 GLY A C 1
ATOM 729 O O . GLY A 1 97 ? 2.251 4.081 3.816 1.00 94.75 97 GLY A O 1
ATOM 730 N N . LEU A 1 98 ? 0.116 3.890 3.144 1.00 96.25 98 LEU A N 1
ATOM 731 C CA . LEU A 1 98 ? 0.102 5.105 2.325 1.00 96.25 98 LEU A CA 1
ATOM 732 C C . LEU A 1 98 ? 0.252 6.378 3.171 1.00 96.25 98 LEU A C 1
ATOM 734 O O . LEU A 1 98 ? 0.887 7.335 2.730 1.00 96.25 98 LEU A O 1
ATOM 738 N N . CYS A 1 99 ? -0.322 6.385 4.375 1.00 97.06 99 CYS A N 1
ATOM 739 C CA . CYS A 1 99 ? -0.335 7.544 5.269 1.00 97.06 99 CYS A CA 1
ATOM 740 C C . CYS A 1 99 ? 0.794 7.538 6.314 1.00 97.06 99 CYS A C 1
ATOM 742 O O . CYS A 1 99 ? 0.949 8.516 7.039 1.00 97.06 99 CYS A O 1
ATOM 744 N N . GLY A 1 100 ? 1.586 6.464 6.408 1.00 95.75 100 GLY A N 1
ATOM 745 C CA . GLY A 1 100 ? 2.638 6.326 7.422 1.00 95.75 100 GLY A CA 1
ATOM 746 C C . GLY A 1 100 ? 2.101 6.127 8.844 1.00 95.75 100 GLY A C 1
ATOM 747 O O . GLY A 1 100 ? 2.724 6.576 9.804 1.00 95.75 100 GLY A O 1
ATOM 748 N N . LEU A 1 101 ? 0.940 5.485 8.978 1.00 96.75 101 LEU A N 1
ATOM 749 C CA . LEU A 1 101 ? 0.266 5.234 10.251 1.00 96.75 101 LEU A CA 1
ATOM 750 C C . LEU A 1 101 ? 0.544 3.807 10.755 1.00 96.75 101 LEU A C 1
ATOM 752 O O . LEU A 1 101 ? 0.735 2.895 9.946 1.00 96.75 101 LEU A O 1
ATOM 756 N N . PRO A 1 102 ? 0.522 3.569 12.077 1.00 96.00 102 PRO A N 1
ATOM 757 C CA . PRO A 1 102 ? 0.521 2.214 12.615 1.00 96.00 102 PRO A CA 1
ATOM 758 C C . PRO A 1 102 ? -0.836 1.527 12.377 1.00 96.00 102 PRO A C 1
ATOM 760 O O . PRO A 1 102 ? -1.889 2.146 12.521 1.00 96.00 102 PRO A O 1
ATOM 763 N N . GLN A 1 103 ? -0.818 0.227 12.071 1.00 96.38 103 GLN A N 1
ATOM 764 C CA . GLN A 1 103 ? -2.018 -0.611 11.958 1.00 96.38 103 GLN A CA 1
ATOM 765 C C . GLN A 1 103 ? -1.795 -1.960 12.641 1.00 96.38 103 GLN A C 1
ATOM 767 O O . GLN A 1 103 ? -0.748 -2.586 12.480 1.00 96.38 103 GLN A O 1
ATOM 772 N N . VAL A 1 104 ? -2.809 -2.421 13.373 1.00 95.94 104 VAL A N 1
ATOM 773 C CA . VAL A 1 104 ? -2.849 -3.738 14.016 1.00 95.94 104 VAL A CA 1
ATOM 774 C C . VAL A 1 104 ? -4.097 -4.470 13.537 1.00 95.94 104 VAL A C 1
ATOM 776 O O . VAL A 1 104 ? -5.152 -3.861 13.382 1.00 95.94 104 VAL A O 1
ATOM 779 N N . ASN A 1 105 ? -3.979 -5.777 13.306 1.00 94.94 105 ASN A N 1
ATOM 780 C CA . ASN A 1 105 ? -5.102 -6.640 12.954 1.00 94.94 105 ASN A CA 1
ATOM 781 C C . ASN A 1 105 ? -5.362 -7.609 14.108 1.00 94.94 105 ASN A C 1
ATOM 783 O O . ASN A 1 105 ? -4.427 -8.233 14.608 1.00 94.94 105 ASN A O 1
ATOM 787 N N . VAL A 1 106 ? -6.622 -7.721 14.529 1.00 94.31 106 VAL A N 1
ATOM 788 C CA . VAL A 1 106 ? -7.030 -8.538 15.679 1.00 94.31 106 VAL A CA 1
ATOM 789 C C . VAL A 1 106 ? -8.037 -9.593 15.207 1.00 94.31 106 VAL A C 1
ATOM 791 O O . VAL A 1 106 ? -8.990 -9.237 14.511 1.00 94.31 106 VAL A O 1
ATOM 794 N N . PRO A 1 107 ? -7.862 -10.881 15.555 1.00 92.44 107 PRO A N 1
ATOM 795 C CA . PRO A 1 107 ? -8.809 -11.930 15.191 1.00 92.44 107 PRO A CA 1
ATOM 796 C C . PRO A 1 107 ? -10.071 -11.821 16.058 1.00 92.44 107 PRO A C 1
ATOM 798 O O . PRO A 1 107 ? -10.090 -12.274 17.199 1.00 92.44 107 PRO A O 1
ATOM 801 N N . LEU A 1 108 ? -11.114 -11.178 15.526 1.00 90.56 108 LEU A N 1
ATOM 802 C CA . LEU A 1 108 ? -12.352 -10.879 16.263 1.00 90.56 108 LEU A CA 1
ATOM 803 C C . LEU A 1 108 ? -13.582 -11.653 15.774 1.00 90.56 108 LEU A C 1
ATOM 805 O O . LEU A 1 108 ? -14.598 -11.668 16.462 1.00 90.56 108 LEU A O 1
ATOM 809 N N . ALA A 1 109 ? -13.514 -12.270 14.594 1.00 85.31 109 ALA A N 1
ATOM 810 C CA . ALA A 1 109 ? -14.637 -12.971 13.986 1.00 85.31 109 ALA A CA 1
ATOM 811 C C . ALA A 1 109 ? -14.161 -14.181 13.180 1.00 85.31 109 ALA A C 1
ATOM 813 O O . ALA A 1 109 ? -13.045 -14.195 12.656 1.00 85.31 109 ALA A O 1
ATOM 814 N N . GLN A 1 110 ? -15.039 -15.173 13.071 1.00 84.88 110 GLN A N 1
ATOM 815 C CA . GLN A 1 110 ? -14.923 -16.275 12.126 1.00 84.88 110 GLN A CA 1
ATOM 816 C C . GLN A 1 110 ? -15.915 -16.026 10.993 1.00 84.88 110 GLN A C 1
ATOM 818 O O . GLN A 1 110 ? -17.024 -15.546 11.225 1.00 84.88 110 GLN A O 1
ATOM 823 N N . THR A 1 111 ? -15.496 -16.316 9.770 1.00 76.88 111 THR A N 1
ATOM 824 C CA . THR A 1 111 ? -16.370 -16.346 8.599 1.00 76.88 111 THR A CA 1
ATOM 825 C C . THR A 1 111 ? -16.568 -17.804 8.224 1.00 76.88 111 THR A C 1
ATOM 827 O O . THR A 1 111 ? -15.574 -18.529 8.150 1.00 76.88 111 THR A O 1
ATOM 830 N N . ASP A 1 112 ? -17.810 -18.217 7.999 1.00 68.44 112 ASP A N 1
ATOM 831 C CA . ASP A 1 112 ? -18.104 -19.543 7.455 1.00 68.44 112 ASP A CA 1
ATOM 832 C C . ASP A 1 112 ? -17.498 -19.674 6.038 1.00 68.44 112 ASP A C 1
ATOM 834 O O . ASP A 1 112 ? -17.361 -18.664 5.335 1.00 68.44 112 ASP A O 1
ATOM 838 N N . GLU A 1 113 ? -17.067 -20.888 5.668 1.00 56.31 113 GLU A N 1
ATOM 839 C CA . GLU A 1 113 ? -16.485 -21.214 4.347 1.00 56.31 113 GLU A CA 1
ATOM 840 C C . GLU A 1 113 ? -17.493 -21.092 3.195 1.00 56.31 113 GLU A C 1
ATOM 842 O O . GLU A 1 113 ? -18.659 -21.523 3.361 1.00 56.31 113 GLU A O 1
#

Foldseek 3Di:
DDPCVVCVCCVPVVVDDDDPPPVVVNVVVVVCVVPVVNVVVVVVVLVVLLVVVCVVCPPNRDDDDDQAPADDDDPPPDPVVVVVRVVRNCVNVVSCVSNVHDDDDDPDDDGDD

Mean predicted aligned error: 4.0 Å

Secondary structure (DSSP, 8-state):
--HHHHHHHHHHHH---PPTTHHHHHHHHHHHHH-HHHHHHHHHHHHHHHHHHHHHTGGG------SSSSSPPPTT--HHHHHHHHHHHHHHHHHHHHHT-------------

Sequence (113 aa):
NEVWGCHQCFVEEGDPRFGPGICERFEMAKGVAADQPVVEEARARRETIRARMDALLAGGAVLAMPTAPGAAPLKQLPTVELEVYRTRMLALTSVAGLCGLPQVNVPLAQTDE

Nearest PDB structures (foldseek):
  8c5s-assembly1_A  TM=4.057E-01  e=9.761E+00  Saccharomyces cerevisiae S288C